Protein AF-A0A838DPP0-F1 (afdb_monomer)

Structure (mmCIF, N/CA/C/O backbone):
data_AF-A0A838DPP0-F1
#
_entry.id   AF-A0A838DPP0-F1
#
loop_
_atom_site.group_PDB
_atom_site.id
_atom_site.type_symbol
_atom_site.label_atom_id
_atom_site.label_alt_id
_atom_site.label_comp_id
_atom_site.label_asym_id
_atom_site.label_entity_id
_atom_site.la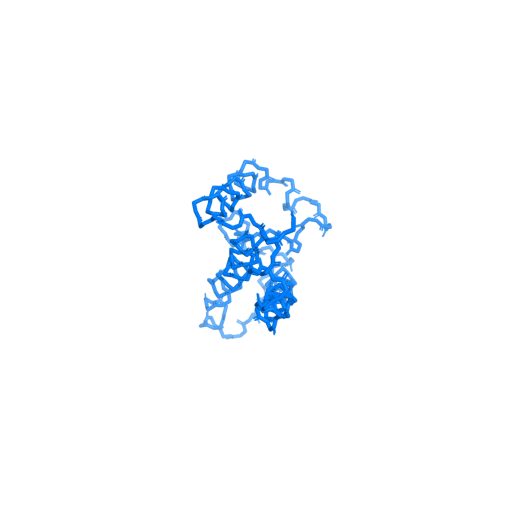bel_seq_id
_atom_site.pdbx_PDB_ins_code
_atom_site.Cartn_x
_atom_site.Cartn_y
_atom_site.Cartn_z
_atom_site.occupancy
_atom_site.B_iso_or_equiv
_atom_site.auth_seq_id
_atom_site.auth_comp_id
_atom_site.auth_asym_id
_atom_site.auth_atom_id
_atom_site.pdbx_PDB_model_num
ATOM 1 N N . MET A 1 1 ? -16.431 3.430 18.115 1.00 40.69 1 MET A N 1
ATOM 2 C CA . MET A 1 1 ? -15.647 3.061 19.314 1.00 40.69 1 MET A CA 1
ATOM 3 C C . MET A 1 1 ? -14.183 3.054 18.899 1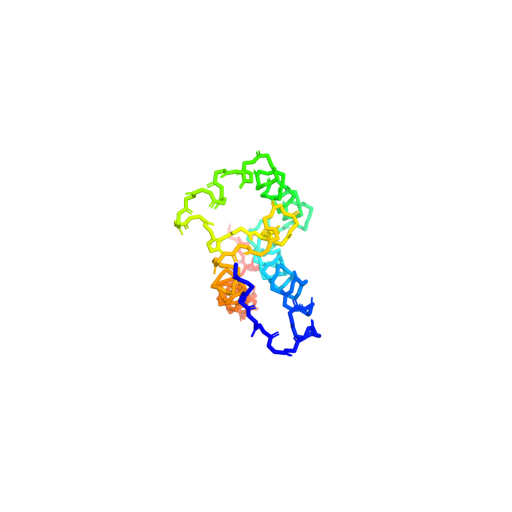.00 40.69 1 MET A C 1
ATOM 5 O O . MET A 1 1 ? -13.789 2.188 18.134 1.00 40.69 1 MET A O 1
ATOM 9 N N . PHE A 1 2 ? -13.438 4.107 19.255 1.00 46.22 2 PHE A N 1
ATOM 10 C CA . PHE A 1 2 ? -12.031 4.299 18.876 1.00 46.22 2 PHE A CA 1
ATOM 11 C C . PHE A 1 2 ? -11.211 3.087 19.335 1.00 46.22 2 PHE A C 1
ATOM 13 O O . PHE A 1 2 ? -11.202 2.787 20.529 1.00 46.22 2 PHE A O 1
ATOM 20 N N . PHE A 1 3 ? -10.513 2.407 18.425 1.00 51.88 3 PHE A N 1
ATOM 21 C CA . PHE A 1 3 ? -9.447 1.490 18.819 1.00 51.88 3 PHE A CA 1
ATOM 22 C C . PHE A 1 3 ? -8.356 2.357 19.457 1.00 51.88 3 PHE A C 1
ATOM 24 O O . PHE A 1 3 ? -7.605 3.048 18.770 1.00 51.88 3 PHE A O 1
ATOM 31 N N . GLN A 1 4 ? -8.377 2.436 20.787 1.00 54.22 4 GLN A N 1
ATOM 32 C CA . GLN A 1 4 ? -7.492 3.263 21.598 1.00 54.22 4 GLN A CA 1
ATOM 33 C C . GLN A 1 4 ? -6.074 2.695 21.509 1.00 54.22 4 GLN A C 1
ATOM 35 O O . GLN A 1 4 ? -5.616 1.976 22.398 1.00 54.22 4 GLN A O 1
ATOM 40 N N . ILE A 1 5 ? -5.341 3.037 20.444 1.00 57.16 5 ILE A N 1
ATOM 41 C CA . ILE A 1 5 ? -3.895 3.147 20.594 1.00 57.16 5 ILE A CA 1
ATOM 42 C C . ILE A 1 5 ? -3.709 4.193 21.685 1.00 57.16 5 ILE A C 1
ATOM 44 O O . ILE A 1 5 ? -3.933 5.379 21.461 1.00 57.16 5 ILE A O 1
ATOM 48 N N . LYS A 1 6 ? -3.328 3.731 22.878 1.00 64.62 6 LYS A N 1
ATOM 49 C CA . LYS A 1 6 ? -3.161 4.573 24.070 1.00 64.62 6 LYS A CA 1
ATOM 50 C C . LYS A 1 6 ? -2.191 5.745 23.837 1.00 64.62 6 LYS A C 1
ATOM 52 O O . LYS A 1 6 ? -2.216 6.713 24.581 1.00 64.62 6 LYS A O 1
ATOM 57 N N . ASN A 1 7 ? -1.372 5.658 22.783 1.00 78.12 7 ASN A N 1
ATOM 58 C CA . ASN A 1 7 ? -0.382 6.646 22.373 1.00 78.12 7 ASN A CA 1
ATOM 59 C C . ASN A 1 7 ? -0.773 7.336 21.046 1.00 78.12 7 ASN A C 1
ATOM 61 O O . ASN A 1 7 ? -0.521 6.770 19.975 1.00 78.12 7 ASN A O 1
ATOM 65 N N . PRO A 1 8 ? -1.307 8.573 21.069 1.00 79.62 8 PRO A N 1
ATOM 66 C CA . PRO A 1 8 ? -1.701 9.299 19.854 1.00 79.62 8 PRO A CA 1
ATOM 67 C C . PRO A 1 8 ? -0.526 9.541 18.896 1.00 79.62 8 PRO A C 1
ATOM 69 O O . PRO A 1 8 ? -0.705 9.542 17.679 1.00 79.62 8 PRO A O 1
ATOM 72 N N . LEU A 1 9 ? 0.694 9.655 19.431 1.00 84.06 9 LEU A N 1
ATOM 73 C CA . LEU A 1 9 ? 1.919 9.759 18.637 1.00 84.06 9 LEU A CA 1
ATOM 74 C C . LEU A 1 9 ? 2.144 8.519 17.765 1.00 84.06 9 LEU A C 1
ATOM 76 O O . LEU A 1 9 ? 2.412 8.648 16.575 1.00 84.06 9 LEU A O 1
ATOM 80 N N . LEU A 1 10 ? 1.985 7.318 18.328 1.00 83.62 10 LEU A N 1
ATOM 81 C CA . LEU A 1 10 ? 2.189 6.067 17.595 1.00 83.62 10 LEU A CA 1
ATOM 82 C C . LEU A 1 10 ? 1.147 5.896 16.481 1.00 83.62 10 LEU A C 1
ATOM 84 O O . LEU A 1 10 ? 1.486 5.490 15.372 1.00 83.62 10 LEU A O 1
ATOM 88 N N . ALA A 1 11 ? -0.110 6.252 16.755 1.00 82.44 11 ALA A N 1
ATOM 89 C CA . ALA A 1 11 ? -1.175 6.231 15.754 1.00 82.44 11 ALA A CA 1
ATOM 90 C C . ALA A 1 11 ? -0.911 7.224 14.605 1.00 82.44 11 ALA A C 1
ATOM 92 O O . ALA A 1 11 ? -1.125 6.899 13.431 1.00 82.44 11 ALA A O 1
ATOM 93 N N . GLY A 1 12 ? -0.393 8.412 14.935 1.00 85.06 12 GLY A N 1
ATOM 94 C CA . GLY A 1 12 ? 0.049 9.402 13.954 1.00 85.06 12 GLY A CA 1
ATOM 95 C C . GLY A 1 12 ? 1.186 8.880 13.076 1.00 85.06 12 GLY A C 1
ATOM 96 O O . GLY A 1 12 ? 1.099 8.963 11.853 1.00 85.06 12 GLY A O 1
ATOM 97 N N . GLN A 1 13 ? 2.206 8.260 13.679 1.00 88.88 13 GLN A N 1
ATOM 98 C CA . GLN A 1 13 ? 3.320 7.659 12.937 1.00 88.88 13 GLN A CA 1
ATOM 99 C C . GLN A 1 13 ? 2.839 6.541 12.005 1.00 88.88 13 GLN A C 1
ATOM 101 O O . GLN A 1 13 ? 3.148 6.562 10.818 1.00 88.88 13 GLN A O 1
ATOM 106 N N . LEU A 1 14 ? 2.014 5.608 12.491 1.00 88.06 14 LEU A N 1
ATOM 107 C CA . LEU A 1 14 ? 1.484 4.498 11.686 1.00 88.06 14 LEU A CA 1
ATOM 108 C C . LEU A 1 14 ? 0.610 4.953 10.512 1.00 88.06 14 LEU A C 1
ATOM 110 O O . LEU A 1 14 ? 0.561 4.267 9.492 1.00 88.06 14 LEU A O 1
ATOM 114 N N . THR A 1 15 ? -0.058 6.103 10.633 1.00 87.44 15 THR A N 1
ATOM 115 C CA . THR A 1 15 ? -0.877 6.670 9.551 1.00 87.44 15 THR A CA 1
ATOM 116 C C . THR A 1 15 ? -0.050 6.965 8.302 1.00 87.44 15 THR A C 1
ATOM 118 O O . THR A 1 15 ? -0.538 6.750 7.196 1.00 87.44 15 THR A O 1
ATOM 121 N N . TRP A 1 16 ? 1.194 7.413 8.474 1.00 86.44 16 TRP A N 1
ATOM 122 C CA . TRP A 1 16 ? 2.087 7.765 7.369 1.00 86.44 16 TRP A CA 1
ATOM 123 C C . TRP A 1 16 ? 3.103 6.671 7.067 1.00 86.44 16 TRP A C 1
ATOM 125 O O . TRP A 1 16 ? 3.364 6.373 5.903 1.00 86.44 16 TRP A O 1
ATOM 135 N N . LEU A 1 17 ? 3.654 6.046 8.105 1.00 90.81 17 LEU A N 1
ATOM 136 C CA . LEU A 1 17 ? 4.728 5.072 7.978 1.00 90.81 17 LEU A CA 1
ATOM 137 C C . LEU A 1 17 ? 4.272 3.845 7.192 1.00 90.81 17 LEU A C 1
ATOM 139 O O . LEU A 1 17 ? 4.953 3.469 6.246 1.00 90.81 17 LEU A O 1
ATOM 143 N N . ALA A 1 18 ? 3.112 3.267 7.517 1.00 92.62 18 ALA A N 1
ATOM 144 C CA . ALA A 1 18 ? 2.624 2.055 6.856 1.00 92.62 18 ALA A CA 1
ATOM 145 C C . ALA A 1 18 ? 2.445 2.220 5.328 1.00 92.62 18 ALA A C 1
ATOM 147 O O . ALA A 1 18 ? 3.073 1.462 4.583 1.00 92.62 18 ALA A O 1
ATOM 148 N N . PRO A 1 19 ? 1.680 3.210 4.817 1.00 92.25 19 PRO A N 1
ATOM 149 C CA . PRO A 1 19 ? 1.555 3.399 3.372 1.00 92.25 19 PRO A CA 1
ATOM 150 C C . PRO A 1 19 ? 2.876 3.817 2.713 1.00 92.25 19 PRO A C 1
ATOM 152 O O . PRO A 1 19 ? 3.154 3.388 1.596 1.00 92.25 19 PRO A O 1
ATOM 155 N N . THR A 1 20 ? 3.727 4.594 3.395 1.00 93.12 20 THR A N 1
ATOM 156 C CA . THR A 1 20 ? 5.040 4.992 2.855 1.00 93.12 20 THR A CA 1
ATOM 157 C C . THR A 1 20 ? 5.960 3.788 2.669 1.00 93.12 20 THR A C 1
ATOM 159 O O . THR A 1 20 ? 6.600 3.654 1.625 1.00 93.12 20 THR A O 1
ATOM 162 N N . PHE A 1 21 ? 6.008 2.885 3.651 1.00 94.69 21 PHE A N 1
ATOM 163 C CA . PHE A 1 21 ? 6.814 1.667 3.576 1.00 94.69 21 PHE A CA 1
ATOM 164 C C . PHE A 1 21 ? 6.343 0.766 2.436 1.00 94.69 21 PHE A C 1
ATOM 166 O O . PHE A 1 21 ? 7.156 0.272 1.653 1.00 94.69 21 PHE A O 1
ATOM 173 N N . TRP A 1 22 ? 5.024 0.620 2.299 1.00 95.81 22 TRP A N 1
ATOM 174 C CA . TRP A 1 22 ? 4.417 -0.162 1.231 1.00 95.81 22 TRP A CA 1
ATOM 175 C C . TRP A 1 22 ? 4.744 0.401 -0.155 1.00 95.81 22 TRP A C 1
ATOM 177 O O . TRP A 1 22 ? 5.254 -0.324 -1.009 1.00 95.81 22 TRP A O 1
ATOM 187 N N . LEU A 1 23 ? 4.530 1.706 -0.362 1.00 94.88 23 LEU A N 1
ATOM 188 C CA . LEU A 1 23 ? 4.833 2.385 -1.627 1.00 94.88 23 LEU A CA 1
ATOM 189 C C . LEU A 1 23 ? 6.325 2.329 -1.967 1.00 94.88 23 LEU A C 1
ATOM 191 O O . LEU A 1 23 ? 6.677 2.169 -3.132 1.00 94.88 23 LEU A O 1
ATOM 195 N N . THR A 1 24 ? 7.199 2.409 -0.962 1.00 95.25 24 THR A N 1
ATOM 196 C CA . THR A 1 24 ? 8.650 2.279 -1.152 1.00 95.25 24 THR A CA 1
ATOM 197 C C . THR A 1 24 ? 9.014 0.881 -1.648 1.00 95.25 24 THR A C 1
ATOM 199 O O . THR A 1 24 ? 9.674 0.749 -2.679 1.00 95.25 24 THR A O 1
ATOM 202 N N . GLY A 1 25 ? 8.550 -0.170 -0.964 1.00 94.75 25 GLY A N 1
ATOM 203 C CA . GLY A 1 25 ? 8.811 -1.553 -1.367 1.00 94.75 25 GLY A CA 1
ATOM 204 C C . GLY A 1 25 ? 8.257 -1.867 -2.757 1.00 94.75 25 GLY A C 1
ATOM 205 O O . GLY A 1 25 ? 8.979 -2.384 -3.613 1.00 94.75 25 GLY A O 1
ATOM 206 N N . ALA A 1 26 ? 7.004 -1.483 -3.012 1.00 95.56 26 ALA A N 1
ATOM 207 C CA . ALA A 1 26 ? 6.359 -1.659 -4.309 1.00 95.56 26 ALA A CA 1
ATOM 208 C C . ALA A 1 26 ? 7.092 -0.888 -5.417 1.00 95.56 26 ALA A C 1
ATOM 210 O O . ALA A 1 26 ? 7.365 -1.445 -6.477 1.00 95.56 26 ALA A O 1
ATOM 211 N N . GLY A 1 27 ? 7.463 0.369 -5.167 1.00 96.00 27 GLY A N 1
ATOM 212 C CA . GLY A 1 27 ? 8.138 1.227 -6.139 1.00 96.00 27 GLY A CA 1
ATOM 213 C C . GLY A 1 27 ? 9.523 0.727 -6.530 1.00 96.00 27 GLY A C 1
ATOM 214 O O . GLY A 1 27 ? 9.853 0.729 -7.719 1.00 96.00 27 GLY A O 1
ATOM 215 N N . ILE A 1 28 ? 10.311 0.248 -5.559 1.00 94.88 28 ILE A N 1
ATOM 216 C CA . ILE A 1 28 ? 11.618 -0.371 -5.821 1.00 94.88 28 ILE A CA 1
ATOM 217 C C . ILE A 1 28 ? 11.428 -1.625 -6.674 1.00 94.88 28 ILE A C 1
ATOM 219 O O . ILE A 1 28 ? 12.063 -1.754 -7.721 1.00 94.88 28 ILE A O 1
ATOM 223 N N . LEU A 1 29 ? 10.538 -2.533 -6.265 1.00 94.56 29 LEU A N 1
ATOM 224 C CA . LEU A 1 29 ? 10.323 -3.789 -6.979 1.00 94.56 29 LEU A CA 1
ATOM 225 C C . LEU A 1 29 ? 9.818 -3.546 -8.410 1.00 94.56 29 LEU A C 1
ATOM 227 O O . LEU A 1 29 ? 10.363 -4.109 -9.358 1.00 94.56 29 LEU A O 1
ATOM 231 N N . LEU A 1 30 ? 8.843 -2.651 -8.588 1.00 95.12 30 LEU A N 1
ATOM 232 C CA . LEU A 1 30 ? 8.336 -2.257 -9.904 1.00 95.12 30 LEU A CA 1
ATOM 233 C C . LEU A 1 30 ? 9.425 -1.615 -10.764 1.00 95.12 30 LEU A C 1
ATOM 235 O O . LEU A 1 30 ? 9.532 -1.944 -11.941 1.00 95.12 30 LEU A O 1
ATOM 239 N N . ALA A 1 31 ? 10.272 -0.753 -10.199 1.00 94.50 31 ALA A N 1
ATOM 240 C CA . ALA A 1 31 ? 11.381 -0.161 -10.944 1.00 94.50 31 ALA A CA 1
ATOM 241 C C . ALA A 1 31 ? 12.397 -1.225 -11.396 1.00 94.50 31 ALA A C 1
ATOM 243 O O . ALA A 1 31 ? 12.908 -1.139 -12.512 1.00 94.50 31 ALA A O 1
ATOM 244 N N . LEU A 1 32 ? 12.656 -2.247 -10.572 1.00 91.31 32 LEU A N 1
ATOM 245 C CA . LEU A 1 32 ? 13.547 -3.366 -10.903 1.00 91.31 32 LEU A CA 1
ATOM 246 C C . LEU A 1 32 ? 12.960 -4.325 -11.944 1.00 91.31 32 LEU A C 1
ATOM 248 O O . LEU A 1 32 ? 13.721 -4.945 -12.691 1.00 91.31 32 LEU A O 1
ATOM 252 N N . VAL A 1 33 ? 11.638 -4.495 -11.969 1.00 91.12 33 VAL A N 1
ATOM 253 C CA . VAL A 1 33 ? 10.936 -5.360 -12.930 1.00 91.12 33 VAL A CA 1
ATOM 254 C C . VAL A 1 33 ? 10.756 -4.646 -14.267 1.00 91.12 33 VAL A C 1
ATOM 256 O O . VAL A 1 33 ? 11.121 -5.193 -15.303 1.00 91.12 33 VAL A O 1
ATOM 259 N N . LEU A 1 34 ? 10.257 -3.410 -14.245 1.00 91.88 34 LEU A N 1
ATOM 260 C CA . LEU A 1 34 ? 9.987 -2.605 -15.440 1.00 91.88 34 LEU A CA 1
ATOM 261 C C . LEU A 1 34 ? 11.246 -1.954 -16.023 1.00 91.88 34 LEU A C 1
ATOM 263 O O . LEU A 1 34 ? 11.186 -1.384 -17.107 1.00 91.88 34 LEU A O 1
ATOM 267 N N . ARG A 1 35 ? 12.365 -1.977 -15.284 1.00 89.88 35 ARG A N 1
ATOM 268 C CA . ARG A 1 35 ? 13.623 -1.288 -15.625 1.00 89.88 35 ARG A CA 1
ATOM 269 C C . ARG A 1 35 ? 13.437 0.218 -15.892 1.00 89.88 35 ARG A C 1
ATOM 271 O O . ARG A 1 35 ? 14.235 0.836 -16.585 1.00 89.88 35 ARG A O 1
ATOM 278 N N . SER A 1 36 ? 12.391 0.824 -15.325 1.00 91.19 36 SER A N 1
ATOM 279 C CA . SER A 1 36 ? 12.016 2.225 -15.543 1.00 91.19 36 SER A CA 1
ATOM 280 C C . SER A 1 36 ? 11.422 2.833 -14.276 1.00 91.19 36 SER A C 1
ATOM 282 O O . SER A 1 36 ? 10.392 2.385 -13.763 1.00 91.19 36 SER A O 1
ATOM 284 N N . ARG A 1 37 ? 12.059 3.900 -13.780 1.00 91.56 37 ARG A N 1
ATOM 285 C CA . ARG A 1 37 ? 11.573 4.657 -12.614 1.00 91.56 37 ARG A CA 1
ATOM 286 C C . ARG A 1 37 ? 10.273 5.397 -12.933 1.00 91.56 37 ARG A C 1
ATOM 288 O O . ARG A 1 37 ? 9.371 5.423 -12.102 1.00 91.56 37 ARG A O 1
ATOM 295 N N . ALA A 1 38 ? 10.165 5.944 -14.145 1.00 94.62 38 ALA A N 1
ATOM 296 C CA . ALA A 1 38 ? 8.977 6.663 -14.596 1.00 94.62 38 ALA A CA 1
ATOM 297 C C . ALA A 1 38 ? 7.757 5.732 -14.685 1.00 94.62 38 ALA A C 1
ATOM 299 O O . ALA A 1 38 ? 6.696 6.055 -14.158 1.00 94.62 38 ALA A O 1
ATOM 300 N N . SER A 1 39 ? 7.926 4.542 -15.273 1.00 94.19 39 SER A N 1
ATOM 301 C CA . SER A 1 39 ? 6.849 3.550 -15.384 1.00 94.19 39 SER A CA 1
ATOM 302 C C . SER A 1 39 ? 6.414 3.027 -14.014 1.00 94.19 39 SER A C 1
ATOM 304 O O . SER A 1 39 ? 5.220 2.892 -13.769 1.00 94.19 39 SER A O 1
ATOM 306 N N . SER A 1 40 ? 7.363 2.802 -13.096 1.00 96.00 40 SER A N 1
ATOM 307 C CA . SER A 1 40 ? 7.057 2.440 -11.704 1.00 96.00 40 SER A CA 1
ATOM 308 C C . SER A 1 40 ? 6.185 3.501 -11.018 1.00 96.00 40 SER A C 1
ATOM 310 O O . SER A 1 40 ? 5.125 3.181 -10.479 1.00 96.00 40 SER A O 1
ATOM 312 N N . GLY A 1 41 ? 6.574 4.778 -11.118 1.00 95.50 41 GLY A N 1
ATOM 313 C CA . GLY A 1 41 ? 5.798 5.891 -10.567 1.00 95.50 41 GLY A CA 1
ATOM 314 C C . GLY A 1 41 ? 4.391 5.996 -11.161 1.00 95.50 41 GLY A C 1
ATOM 315 O O . GLY A 1 41 ? 3.429 6.177 -10.417 1.00 95.50 41 GLY A O 1
ATOM 316 N N . ALA A 1 42 ? 4.252 5.815 -12.478 1.00 96.56 42 ALA A N 1
ATOM 317 C CA . ALA A 1 42 ? 2.954 5.831 -13.151 1.00 96.56 42 ALA A CA 1
ATOM 318 C C . ALA A 1 42 ? 2.025 4.717 -12.642 1.00 96.56 42 ALA A C 1
ATOM 320 O O . ALA A 1 42 ? 0.872 4.986 -12.310 1.00 96.56 42 ALA A O 1
ATOM 321 N N . VAL A 1 43 ? 2.535 3.488 -12.503 1.00 96.56 43 VAL A N 1
ATOM 322 C CA . VAL A 1 43 ? 1.759 2.353 -11.977 1.00 96.56 43 VAL A CA 1
ATOM 323 C C . VAL A 1 43 ? 1.299 2.619 -10.544 1.00 96.56 43 VAL A C 1
ATOM 325 O O . VAL A 1 43 ? 0.120 2.439 -10.241 1.00 96.56 43 VAL A O 1
ATOM 328 N N . LEU A 1 44 ? 2.189 3.098 -9.669 1.00 95.31 44 LEU A N 1
ATOM 329 C CA . LEU A 1 44 ? 1.815 3.447 -8.294 1.00 95.31 44 LEU A CA 1
ATOM 330 C C . LEU A 1 44 ? 0.779 4.577 -8.243 1.00 95.31 44 LEU A C 1
ATOM 332 O O . LEU A 1 44 ? -0.160 4.512 -7.448 1.00 95.31 44 LEU A O 1
ATOM 336 N N . GLY A 1 45 ? 0.908 5.579 -9.115 1.00 94.12 45 GLY A N 1
ATOM 337 C CA . GLY A 1 45 ? -0.081 6.643 -9.274 1.00 94.12 45 GLY A CA 1
ATOM 338 C C . GLY A 1 45 ? -1.452 6.102 -9.685 1.00 94.12 45 GLY A C 1
ATOM 339 O O . GLY A 1 45 ? -2.459 6.460 -9.077 1.00 94.12 45 GLY A O 1
ATOM 340 N N . CYS A 1 46 ? -1.506 5.180 -10.649 1.00 95.38 46 CYS A N 1
ATOM 341 C CA . CYS A 1 46 ? -2.748 4.519 -11.053 1.00 95.38 46 CYS A CA 1
ATOM 342 C C . CYS A 1 46 ? -3.374 3.707 -9.912 1.00 95.38 46 CYS A C 1
ATOM 344 O O . CYS A 1 46 ? -4.584 3.790 -9.712 1.00 95.38 46 CYS A O 1
ATOM 346 N N . VAL A 1 47 ? -2.573 2.967 -9.136 1.00 93.25 47 VAL A N 1
ATOM 347 C CA . VAL A 1 47 ? -3.056 2.240 -7.946 1.00 93.25 47 VAL A CA 1
ATOM 348 C C . VAL A 1 47 ? -3.670 3.208 -6.937 1.00 93.25 47 VAL A C 1
ATOM 350 O O . VAL A 1 47 ? -4.746 2.944 -6.401 1.00 93.25 47 VAL A O 1
ATOM 353 N N . TRP A 1 48 ? -3.024 4.350 -6.705 1.00 91.06 48 TRP A N 1
ATOM 354 C CA . TRP A 1 48 ? -3.545 5.370 -5.803 1.00 91.06 48 TRP A CA 1
ATOM 355 C C . TRP A 1 48 ? -4.869 5.967 -6.295 1.00 91.06 48 TRP A C 1
ATOM 357 O O . TRP A 1 48 ? -5.836 5.997 -5.534 1.00 91.06 48 TRP A O 1
ATOM 367 N N . ILE A 1 49 ? -4.947 6.374 -7.569 1.00 93.62 49 ILE A N 1
ATOM 368 C CA . ILE A 1 49 ? -6.180 6.899 -8.182 1.00 93.62 49 ILE A CA 1
ATOM 369 C C . ILE A 1 49 ? -7.300 5.856 -8.112 1.00 93.62 49 ILE A C 1
ATOM 371 O O . ILE A 1 49 ? -8.434 6.188 -7.775 1.00 93.62 49 ILE A O 1
ATOM 375 N N . PHE A 1 50 ? -6.992 4.587 -8.376 1.00 93.75 50 PHE A N 1
ATOM 376 C CA . PHE A 1 50 ? -7.962 3.503 -8.277 1.00 93.75 50 PHE A CA 1
ATOM 377 C C . PHE A 1 50 ? -8.536 3.389 -6.858 1.00 93.75 50 PHE A C 1
ATOM 379 O O . PHE A 1 50 ? -9.753 3.365 -6.680 1.00 93.75 50 PHE A O 1
ATOM 386 N N . GLN A 1 51 ? -7.688 3.399 -5.828 1.00 91.56 51 GLN A N 1
ATOM 387 C CA . GLN A 1 51 ? -8.164 3.354 -4.442 1.00 91.56 51 GLN A CA 1
ATOM 388 C C . GLN A 1 51 ? -8.930 4.616 -4.026 1.00 91.56 51 GLN A C 1
ATOM 390 O O . GLN A 1 51 ? -9.861 4.522 -3.230 1.00 91.56 51 GLN A O 1
ATOM 395 N N . LEU A 1 52 ? -8.570 5.781 -4.569 1.00 90.62 52 LEU A N 1
ATOM 396 C CA . LEU A 1 52 ? -9.295 7.037 -4.370 1.00 90.62 52 LEU A CA 1
ATOM 397 C C . LEU A 1 52 ? -10.722 6.949 -4.939 1.00 90.62 52 LEU A C 1
ATOM 399 O O . LEU A 1 52 ? -11.687 7.260 -4.240 1.00 90.62 52 LEU A O 1
ATOM 403 N N . VAL A 1 53 ? -10.869 6.491 -6.184 1.00 93.81 53 VAL A N 1
ATOM 404 C CA . VAL A 1 53 ? -12.174 6.382 -6.860 1.00 93.81 53 VAL A CA 1
ATOM 405 C C . VAL A 1 53 ? -13.054 5.319 -6.200 1.00 93.81 53 VAL A C 1
ATOM 407 O O . VAL A 1 53 ? -14.237 5.553 -5.967 1.00 93.81 53 VAL A O 1
ATOM 410 N N . PHE A 1 54 ? -12.476 4.173 -5.835 1.00 92.56 54 PHE A N 1
ATOM 411 C CA . PHE A 1 54 ? -13.208 3.031 -5.282 1.00 92.56 54 PHE A CA 1
ATOM 412 C C . PHE A 1 54 ? -13.156 2.940 -3.749 1.00 92.56 54 PHE A C 1
ATOM 414 O O 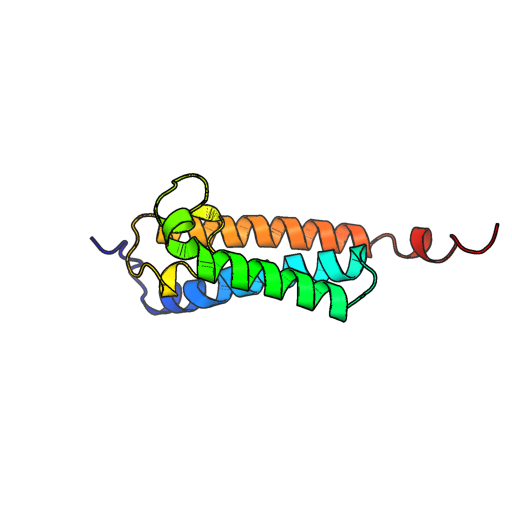. PHE A 1 54 ? -13.433 1.879 -3.192 1.00 92.56 54 PHE A O 1
ATOM 421 N N . HIS A 1 55 ? -12.840 4.025 -3.037 1.00 90.12 55 HIS A N 1
ATOM 422 C CA . HIS A 1 55 ? -12.654 4.016 -1.577 1.00 90.12 55 HIS A CA 1
ATOM 423 C C . HIS A 1 55 ? -13.821 3.368 -0.805 1.00 90.12 55 HIS A C 1
ATOM 425 O O . HIS A 1 55 ? -13.594 2.621 0.147 1.00 90.12 55 HIS A O 1
ATOM 431 N N . GLY A 1 56 ? -15.069 3.588 -1.239 1.00 89.62 56 GLY A N 1
ATOM 432 C CA . GLY A 1 56 ? -16.255 2.971 -0.633 1.00 89.62 56 GLY A CA 1
ATOM 433 C C . GLY A 1 56 ? -16.275 1.444 -0.761 1.00 89.62 56 GLY A C 1
ATOM 434 O O . GLY A 1 56 ? -16.641 0.752 0.187 1.00 89.62 56 GLY A O 1
ATOM 435 N N . TYR A 1 57 ? -15.802 0.906 -1.890 1.00 90.94 57 TYR A N 1
ATOM 436 C CA . TYR A 1 57 ? -15.649 -0.537 -2.092 1.00 90.94 57 TYR A CA 1
ATOM 437 C C . TYR A 1 57 ? -14.589 -1.120 -1.154 1.00 90.94 57 TYR A C 1
ATOM 439 O O . TYR A 1 57 ? -14.823 -2.157 -0.533 1.00 90.94 57 TYR A O 1
ATOM 447 N N . PHE A 1 58 ? -13.456 -0.424 -1.004 1.00 90.69 58 PHE A N 1
ATOM 448 C CA . PHE A 1 58 ? -12.379 -0.839 -0.105 1.00 90.69 58 PHE A CA 1
ATOM 449 C C . PHE A 1 58 ? -12.817 -0.853 1.362 1.00 90.69 58 PHE A C 1
ATOM 451 O O . PHE A 1 58 ? -12.464 -1.776 2.095 1.00 90.69 58 PHE A O 1
ATOM 458 N N . ALA A 1 59 ? -13.600 0.144 1.782 1.00 89.12 59 ALA A N 1
ATOM 459 C CA . ALA A 1 59 ? -14.131 0.232 3.138 1.00 89.12 59 ALA A CA 1
ATOM 460 C C . ALA A 1 59 ? -15.252 -0.790 3.407 1.00 89.12 59 ALA A C 1
ATOM 462 O O . ALA A 1 59 ? -15.343 -1.316 4.517 1.00 89.12 59 ALA A O 1
ATOM 463 N N . GLY A 1 60 ? -16.087 -1.082 2.405 1.00 89.94 60 GLY A N 1
ATOM 464 C CA . GLY A 1 60 ? -17.249 -1.963 2.536 1.00 89.94 60 GLY A CA 1
ATOM 465 C C . GLY A 1 60 ? -16.945 -3.463 2.488 1.00 89.94 60 GLY A C 1
ATOM 466 O O . GLY A 1 60 ? -17.736 -4.247 3.004 1.00 89.94 60 GLY A O 1
ATOM 467 N N . ASN A 1 61 ? -15.812 -3.880 1.910 1.00 90.62 61 ASN A N 1
ATOM 468 C CA . ASN A 1 61 ? -15.475 -5.298 1.746 1.00 90.62 61 ASN A CA 1
ATOM 469 C C . ASN A 1 61 ? -14.323 -5.731 2.662 1.00 90.62 61 ASN A C 1
ATOM 471 O O . ASN A 1 61 ? -13.198 -5.248 2.550 1.00 90.62 61 ASN A O 1
ATOM 475 N N . GLY A 1 62 ? -14.578 -6.712 3.534 1.00 89.44 62 GLY A N 1
ATOM 476 C CA . GLY A 1 62 ? -13.609 -7.170 4.541 1.00 89.44 62 GLY A CA 1
ATOM 477 C C . GLY A 1 62 ? -12.261 -7.637 3.978 1.00 89.44 62 GLY A C 1
ATOM 478 O O . GLY A 1 62 ? -11.230 -7.448 4.612 1.00 89.44 62 GLY A O 1
ATOM 479 N N . TRP A 1 63 ? -12.239 -8.190 2.763 1.00 89.38 63 TRP A N 1
ATOM 480 C CA . TRP A 1 63 ? -11.013 -8.693 2.135 1.00 89.38 63 TRP A CA 1
ATOM 481 C C . TRP A 1 63 ? -10.163 -7.597 1.469 1.00 89.38 63 TRP A C 1
ATOM 483 O O . TRP A 1 63 ? -8.957 -7.774 1.306 1.00 89.38 63 TRP A O 1
ATOM 493 N N . THR A 1 64 ? -10.757 -6.455 1.102 1.00 91.06 64 THR A N 1
ATOM 494 C CA . THR A 1 64 ? -10.031 -5.305 0.529 1.00 91.06 64 THR A CA 1
ATOM 495 C C . THR A 1 64 ? -9.524 -4.342 1.589 1.00 91.06 64 THR A C 1
ATOM 497 O O . THR A 1 64 ? -8.548 -3.632 1.350 1.00 91.06 64 THR A O 1
ATOM 500 N N . GLN A 1 65 ? -10.168 -4.320 2.760 1.00 91.44 65 GLN A N 1
ATOM 501 C CA . GLN A 1 65 ? -9.800 -3.461 3.885 1.00 91.44 65 GLN A CA 1
ATOM 502 C C . GLN A 1 65 ? -8.302 -3.514 4.234 1.00 91.44 65 GLN A C 1
ATOM 504 O O . GLN A 1 65 ? -7.744 -2.440 4.442 1.00 91.44 65 GLN A O 1
ATOM 509 N N . PRO A 1 66 ? -7.607 -4.673 4.243 1.00 91.12 66 PRO A N 1
ATOM 510 C CA . PRO A 1 66 ? -6.162 -4.746 4.492 1.00 91.12 66 PRO A CA 1
ATOM 511 C C . PRO A 1 66 ? -5.287 -3.956 3.512 1.00 91.12 66 PRO A C 1
ATOM 513 O O . PRO A 1 66 ? -4.239 -3.446 3.888 1.00 91.12 66 PRO A O 1
ATOM 516 N N . TRP A 1 67 ? -5.733 -3.813 2.264 1.00 88.38 67 TRP A N 1
ATOM 517 C CA . TRP A 1 67 ? -4.948 -3.246 1.160 1.00 88.38 67 TRP A CA 1
ATOM 518 C C . TRP A 1 67 ? -5.239 -1.765 0.908 1.00 88.38 67 TRP A C 1
ATOM 520 O O . TRP A 1 67 ? -4.709 -1.164 -0.030 1.00 88.38 67 TRP A O 1
ATOM 530 N N . PHE A 1 68 ? -6.098 -1.168 1.733 1.00 90.62 68 PHE A N 1
ATOM 531 C CA . PHE A 1 68 ? -6.510 0.216 1.582 1.00 90.62 68 PHE A CA 1
ATOM 532 C C . PHE A 1 68 ? -5.436 1.173 2.127 1.00 90.62 68 PHE A C 1
ATOM 534 O O . PHE A 1 68 ? -5.345 1.417 3.332 1.00 90.62 68 PHE A O 1
ATOM 541 N N . LEU A 1 69 ? -4.611 1.728 1.238 1.00 86.31 69 LEU A N 1
ATOM 542 C CA . LEU A 1 69 ? -3.414 2.509 1.577 1.00 86.31 69 LEU A CA 1
ATOM 543 C C . LEU A 1 69 ? -3.746 3.691 2.500 1.00 86.31 69 LEU A C 1
ATOM 545 O O . LEU A 1 69 ? -3.154 3.861 3.569 1.00 86.31 69 LEU A O 1
ATOM 549 N N . PHE A 1 70 ? -4.769 4.464 2.138 1.00 82.25 70 PHE A N 1
ATOM 550 C CA . PHE A 1 70 ? -5.143 5.698 2.830 1.00 82.25 70 PHE A CA 1
ATOM 551 C C . PHE A 1 70 ? -6.471 5.587 3.593 1.00 82.25 70 PHE A C 1
ATOM 553 O O . PHE A 1 70 ? -7.248 6.536 3.626 1.00 82.25 70 PHE A O 1
ATOM 560 N N . ALA A 1 71 ? -6.708 4.460 4.278 1.00 83.62 71 ALA A N 1
ATOM 561 C CA . ALA A 1 71 ? -7.920 4.245 5.081 1.00 83.62 71 ALA A CA 1
ATOM 562 C C . ALA A 1 71 ? -8.219 5.380 6.087 1.00 83.62 71 ALA A C 1
ATOM 564 O O . ALA A 1 71 ? -9.374 5.763 6.247 1.00 83.62 71 ALA A O 1
ATOM 565 N N . THR A 1 72 ? -7.194 5.976 6.719 1.00 82.75 72 THR A N 1
ATOM 566 C CA . THR A 1 72 ? -7.369 7.123 7.639 1.00 82.75 72 THR A CA 1
ATOM 567 C C . THR A 1 72 ? -8.045 8.326 6.970 1.00 82.75 72 THR A C 1
ATOM 569 O O . THR A 1 72 ? -8.801 9.024 7.635 1.00 82.75 72 THR A O 1
ATOM 572 N N . LEU A 1 73 ? -7.769 8.582 5.686 1.00 83.56 73 LEU A N 1
ATOM 573 C CA . LEU A 1 73 ? -8.252 9.776 4.985 1.00 83.56 73 LEU A CA 1
ATOM 574 C C . LEU A 1 73 ? -9.752 9.691 4.678 1.00 83.56 73 LEU A C 1
ATOM 576 O O . LEU A 1 73 ? -10.458 10.685 4.798 1.00 83.56 73 LEU A O 1
ATOM 580 N N . TYR A 1 74 ? -10.235 8.502 4.312 1.00 80.25 74 TYR A N 1
ATOM 581 C CA . TYR A 1 74 ? -11.614 8.303 3.850 1.00 80.25 74 TYR A CA 1
ATOM 582 C C . TYR A 1 74 ? -12.528 7.684 4.904 1.00 80.25 74 TYR A C 1
ATOM 584 O O . TYR A 1 74 ? -13.746 7.808 4.819 1.00 80.25 74 TYR A O 1
ATOM 592 N N . THR A 1 75 ? -11.969 6.973 5.883 1.00 82.94 75 THR A N 1
ATOM 593 C CA . THR A 1 75 ? -12.751 6.243 6.888 1.00 82.94 75 THR A CA 1
ATOM 594 C C . THR A 1 75 ? -12.104 6.384 8.271 1.00 82.94 75 THR A C 1
ATOM 596 O O . THR A 1 75 ? -11.612 5.407 8.849 1.00 82.94 75 THR A O 1
ATOM 599 N N . PRO A 1 76 ? -12.058 7.612 8.823 1.00 79.00 76 PRO A N 1
ATOM 600 C CA . PRO A 1 76 ? -11.468 7.846 10.133 1.00 79.00 76 PRO A CA 1
ATOM 601 C C . PRO A 1 76 ? -12.210 7.042 11.209 1.00 79.00 76 PRO A C 1
ATOM 603 O O . PRO A 1 76 ? -13.436 7.032 11.272 1.00 79.00 76 PRO A O 1
ATOM 606 N N . GLY A 1 77 ? -11.458 6.346 12.064 1.00 78.06 77 GLY A N 1
ATOM 607 C CA . GLY A 1 77 ? -12.026 5.535 13.146 1.00 78.06 77 GLY A CA 1
ATOM 608 C C . GLY A 1 77 ? -12.616 4.189 12.712 1.00 78.06 77 GLY A C 1
ATOM 609 O O . GLY A 1 77 ? -13.322 3.564 13.505 1.00 78.06 77 GLY A O 1
ATOM 610 N N . ALA A 1 78 ? -12.326 3.729 11.489 1.00 84.00 78 ALA A N 1
ATOM 611 C CA . ALA A 1 78 ? -12.718 2.403 11.027 1.00 84.00 78 ALA A CA 1
ATOM 612 C C . ALA A 1 78 ? -12.242 1.293 11.992 1.00 84.00 78 ALA A C 1
ATOM 614 O O . ALA A 1 78 ? -11.084 1.308 12.421 1.00 84.00 78 ALA A O 1
ATOM 615 N N . PRO A 1 79 ? -13.083 0.289 12.306 1.00 85.88 79 PRO A N 1
ATOM 616 C CA . PRO A 1 79 ? -12.720 -0.779 13.241 1.00 85.88 79 PRO A CA 1
ATOM 617 C C . PRO A 1 79 ? -11.553 -1.638 12.729 1.00 85.88 79 PRO A C 1
ATOM 619 O O . PRO A 1 79 ? -10.769 -2.152 13.521 1.00 85.88 79 PRO A O 1
ATOM 622 N N . PHE A 1 80 ? -11.392 -1.740 11.407 1.00 87.69 80 PHE A N 1
ATOM 623 C CA . PHE A 1 80 ? -10.311 -2.478 10.748 1.00 87.69 80 PHE A CA 1
ATOM 624 C C . PHE A 1 80 ? -8.998 -1.687 10.630 1.00 87.69 80 PHE A C 1
ATOM 626 O O . PHE A 1 80 ? -8.031 -2.195 10.062 1.00 87.69 80 PHE A O 1
ATOM 633 N N . TRP A 1 81 ? -8.936 -0.446 11.132 1.00 89.00 81 TRP A N 1
ATOM 634 C CA . TRP A 1 81 ? -7.804 0.455 10.897 1.00 89.00 81 TRP A CA 1
ATOM 635 C C . TRP A 1 81 ? -6.465 -0.159 11.316 1.00 89.00 81 TRP A C 1
ATOM 637 O O . TRP A 1 81 ? -5.518 -0.143 10.536 1.00 89.00 81 TRP A O 1
ATOM 647 N N . LEU A 1 82 ? -6.385 -0.750 12.513 1.00 88.12 82 LEU A N 1
ATOM 648 C CA . LEU A 1 82 ? -5.124 -1.322 12.992 1.00 88.12 82 LEU A CA 1
ATOM 649 C C . LEU A 1 82 ? -4.704 -2.540 12.165 1.00 88.12 82 LEU A C 1
ATOM 651 O O . LEU A 1 82 ? -3.536 -2.648 11.800 1.00 88.12 82 LEU A O 1
ATOM 655 N N . ALA A 1 83 ? -5.654 -3.422 11.845 1.00 90.31 83 ALA A N 1
ATOM 656 C CA . ALA A 1 83 ? -5.399 -4.592 11.012 1.00 90.31 83 ALA A CA 1
ATOM 657 C C . ALA A 1 83 ? -4.846 -4.173 9.642 1.00 90.31 83 ALA A C 1
ATOM 659 O O . ALA A 1 83 ? 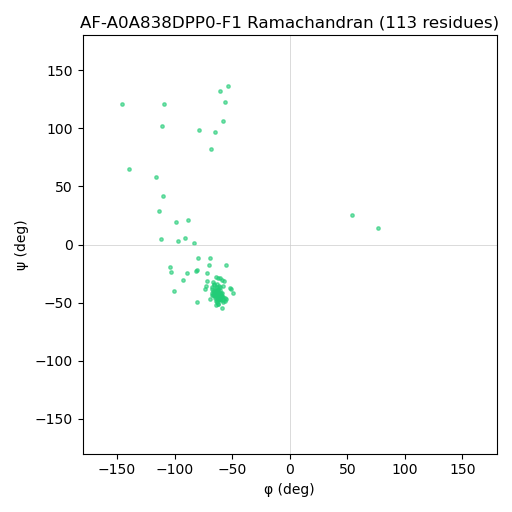-3.814 -4.680 9.218 1.00 90.31 83 ALA A O 1
ATOM 660 N N . ASN A 1 84 ? -5.446 -3.157 9.017 1.00 93.25 84 ASN A N 1
ATOM 661 C CA . ASN A 1 84 ? -4.936 -2.572 7.780 1.00 93.25 84 ASN A CA 1
ATOM 662 C C . ASN A 1 84 ? -3.484 -2.075 7.913 1.00 93.25 84 ASN A C 1
ATOM 664 O O . ASN A 1 84 ? -2.661 -2.377 7.055 1.00 93.25 84 ASN A O 1
ATOM 668 N N . ARG A 1 85 ? -3.126 -1.354 8.987 1.00 92.81 85 ARG A N 1
ATOM 669 C CA . ARG A 1 85 ? -1.744 -0.858 9.158 1.00 92.81 85 ARG A CA 1
ATOM 670 C C . ARG A 1 85 ? -0.727 -1.981 9.306 1.00 92.81 85 ARG A C 1
ATOM 672 O O . ARG A 1 85 ? 0.357 -1.881 8.737 1.00 92.81 85 ARG A O 1
ATOM 679 N N . LEU A 1 86 ? -1.071 -3.032 10.043 1.00 92.75 86 LEU A N 1
ATOM 680 C CA . LEU A 1 86 ? -0.194 -4.188 10.215 1.00 92.75 86 LEU A CA 1
ATOM 681 C C . LEU A 1 86 ? -0.008 -4.947 8.900 1.00 92.75 86 LEU A C 1
ATOM 683 O O . LEU A 1 86 ? 1.124 -5.257 8.542 1.00 92.75 86 LEU A O 1
ATOM 687 N N . GLU A 1 87 ? -1.083 -5.159 8.148 1.00 94.31 87 GLU A N 1
ATOM 688 C CA . GLU A 1 87 ? -1.038 -5.826 6.843 1.00 94.31 87 GLU A CA 1
ATOM 689 C C . GLU A 1 87 ? -0.209 -5.036 5.823 1.00 94.31 87 GLU A C 1
ATOM 691 O O . GLU A 1 87 ? 0.648 -5.601 5.140 1.00 94.31 87 GLU A O 1
ATOM 696 N N . LEU A 1 88 ? -0.360 -3.708 5.773 1.00 94.62 88 LEU A N 1
ATOM 697 C CA . LEU A 1 88 ? 0.482 -2.848 4.933 1.00 94.62 88 LEU A CA 1
ATOM 698 C C . LEU A 1 88 ? 1.970 -2.946 5.306 1.00 94.62 88 LEU A C 1
ATOM 700 O O . LEU A 1 88 ? 2.819 -2.970 4.419 1.00 94.62 88 LEU A O 1
ATOM 704 N N . ILE A 1 89 ? 2.306 -3.037 6.595 1.00 95.25 89 ILE A N 1
ATOM 705 C CA . ILE A 1 89 ? 3.699 -3.207 7.036 1.00 95.25 89 ILE A CA 1
ATOM 706 C C . ILE A 1 89 ? 4.226 -4.596 6.666 1.00 95.25 89 ILE A C 1
ATOM 708 O O . ILE A 1 89 ? 5.319 -4.701 6.112 1.00 95.25 89 ILE A O 1
ATOM 712 N N . ILE A 1 90 ? 3.465 -5.658 6.936 1.00 95.75 90 ILE A N 1
ATOM 713 C CA . ILE A 1 90 ? 3.857 -7.039 6.614 1.00 95.75 90 ILE A CA 1
ATOM 714 C C . ILE A 1 90 ? 4.118 -7.166 5.112 1.00 95.75 90 ILE A C 1
ATOM 716 O O . ILE A 1 90 ? 5.166 -7.653 4.690 1.00 95.75 90 ILE A O 1
ATOM 720 N N . THR A 1 91 ? 3.201 -6.660 4.295 1.00 95.75 91 THR A N 1
ATOM 721 C CA . THR A 1 91 ? 3.324 -6.708 2.836 1.00 95.75 91 THR A CA 1
ATOM 722 C C . THR A 1 91 ? 4.465 -5.828 2.329 1.00 95.75 91 THR A C 1
ATOM 724 O O . THR A 1 91 ? 5.198 -6.252 1.437 1.00 95.75 91 THR A O 1
ATOM 727 N N . ALA A 1 92 ? 4.713 -4.665 2.940 1.00 95.56 92 ALA A N 1
ATOM 728 C CA . ALA A 1 92 ? 5.894 -3.854 2.648 1.00 95.56 92 ALA A CA 1
ATOM 729 C C . ALA A 1 92 ? 7.202 -4.614 2.912 1.00 95.56 92 ALA A C 1
ATOM 731 O O . ALA A 1 92 ? 8.108 -4.585 2.080 1.00 95.56 92 ALA A O 1
ATOM 732 N N . LEU A 1 93 ? 7.300 -5.328 4.038 1.00 96.50 93 LEU A N 1
ATOM 733 C CA . LEU A 1 93 ? 8.475 -6.138 4.370 1.00 96.50 93 LEU A CA 1
ATOM 734 C C . LEU A 1 93 ? 8.689 -7.268 3.358 1.00 96.50 93 LEU A C 1
ATOM 736 O O . LEU A 1 93 ? 9.821 -7.492 2.934 1.00 96.50 93 LEU A O 1
ATOM 740 N N . VAL A 1 94 ? 7.616 -7.933 2.918 1.00 96.75 94 VAL A N 1
ATOM 741 C CA . VAL A 1 94 ? 7.683 -8.959 1.863 1.00 96.75 94 VAL A CA 1
ATOM 742 C C . VAL A 1 94 ? 8.176 -8.362 0.543 1.00 96.75 94 VAL A C 1
ATOM 744 O O . VAL A 1 94 ? 9.070 -8.925 -0.090 1.00 96.75 94 VAL A O 1
ATOM 747 N N . LEU A 1 95 ? 7.652 -7.200 0.140 1.00 95.81 95 LEU A N 1
ATOM 748 C CA . LEU A 1 95 ? 8.074 -6.508 -1.083 1.00 95.81 95 LEU A CA 1
ATOM 749 C C . LEU A 1 95 ? 9.542 -6.075 -1.020 1.00 95.81 95 LEU A C 1
ATOM 751 O O . LEU A 1 95 ? 10.275 -6.244 -1.993 1.00 95.81 95 LEU A O 1
ATOM 755 N N . LEU A 1 96 ? 9.993 -5.560 0.125 1.00 94.94 96 LEU A N 1
ATOM 756 C CA . LEU A 1 96 ? 11.389 -5.184 0.344 1.00 94.94 96 LEU A CA 1
ATOM 757 C C . LEU A 1 96 ? 12.314 -6.404 0.350 1.00 94.94 96 LEU A C 1
ATOM 759 O O . LEU A 1 96 ? 13.387 -6.350 -0.247 1.00 94.94 96 LEU A O 1
ATOM 763 N N . ALA A 1 97 ? 11.900 -7.518 0.958 1.00 95.44 97 ALA A N 1
ATOM 764 C CA . ALA A 1 97 ? 12.649 -8.771 0.917 1.00 95.44 97 ALA A CA 1
ATOM 765 C C . ALA A 1 97 ? 12.766 -9.313 -0.518 1.00 95.44 97 ALA A C 1
ATOM 767 O O . ALA A 1 97 ? 13.846 -9.734 -0.935 1.00 95.44 97 ALA A O 1
ATOM 768 N N . ALA A 1 98 ? 11.687 -9.238 -1.302 1.00 94.25 98 ALA A N 1
ATOM 769 C CA . ALA A 1 98 ? 11.703 -9.595 -2.717 1.00 94.25 98 ALA A CA 1
ATOM 770 C C . ALA A 1 98 ? 12.626 -8.667 -3.524 1.00 94.25 98 ALA A C 1
ATOM 772 O O . ALA A 1 98 ? 13.450 -9.141 -4.305 1.00 94.25 98 ALA A O 1
ATOM 773 N N . ALA A 1 99 ? 12.547 -7.353 -3.305 1.00 92.25 99 ALA A N 1
ATOM 774 C CA . ALA A 1 99 ? 13.421 -6.381 -3.955 1.00 92.25 99 ALA A CA 1
ATOM 775 C C . ALA A 1 99 ? 14.899 -6.628 -3.615 1.00 92.25 99 ALA A C 1
ATOM 777 O O . ALA A 1 99 ? 15.752 -6.618 -4.502 1.00 92.25 99 ALA A O 1
ATOM 778 N N . TRP A 1 100 ? 15.196 -6.918 -2.349 1.00 92.31 100 TRP A N 1
ATOM 779 C CA . TRP A 1 100 ? 16.526 -7.294 -1.883 1.00 92.31 100 TRP A CA 1
ATOM 780 C C . TRP A 1 100 ? 17.042 -8.560 -2.574 1.00 92.31 100 TRP A C 1
ATOM 782 O O . TRP A 1 100 ? 18.179 -8.592 -3.046 1.00 92.31 100 TRP A O 1
ATOM 792 N N . TRP A 1 101 ? 16.198 -9.585 -2.700 1.00 91.75 101 TRP A N 1
ATOM 793 C CA . TRP A 1 101 ? 16.534 -10.803 -3.437 1.00 91.75 101 TRP A CA 1
ATOM 794 C C . TRP A 1 101 ? 16.848 -10.526 -4.915 1.00 91.75 101 TRP A C 1
ATOM 796 O O . TRP A 1 101 ? 17.832 -11.042 -5.450 1.00 91.75 101 TRP A O 1
ATOM 806 N N . PHE A 1 102 ? 16.054 -9.669 -5.566 1.00 87.62 102 PHE A N 1
ATOM 807 C CA . PHE A 1 102 ? 16.300 -9.235 -6.944 1.00 87.62 102 PHE A CA 1
ATOM 808 C C . PHE A 1 102 ? 17.629 -8.48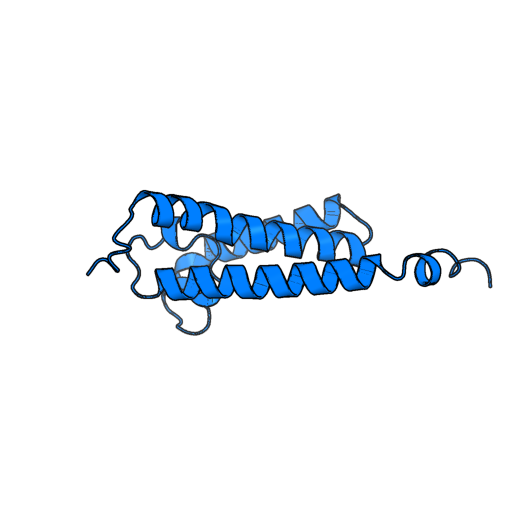7 -7.097 1.00 87.62 102 PHE A C 1
ATOM 810 O O . PHE A 1 102 ? 18.336 -8.699 -8.081 1.00 87.62 102 PHE A O 1
ATOM 817 N N . LEU A 1 103 ? 17.984 -7.642 -6.128 1.00 88.00 103 LEU A N 1
ATOM 818 C CA . LEU A 1 103 ? 19.230 -6.873 -6.136 1.00 88.00 103 LEU A CA 1
ATOM 819 C C . LEU A 1 103 ? 20.479 -7.727 -5.890 1.00 88.00 103 LEU A C 1
ATOM 821 O O . LEU A 1 103 ? 21.555 -7.342 -6.332 1.00 88.00 103 LEU A O 1
ATOM 825 N N . ARG A 1 104 ? 20.357 -8.884 -5.225 1.00 86.19 104 ARG A N 1
ATOM 826 C CA . ARG A 1 104 ? 21.489 -9.788 -4.955 1.00 86.19 104 ARG A CA 1
ATOM 827 C C . ARG A 1 104 ? 22.046 -10.507 -6.184 1.00 86.19 104 ARG A C 1
ATOM 829 O O . ARG A 1 104 ? 23.162 -10.997 -6.106 1.00 86.19 104 ARG A O 1
ATOM 836 N N . ASN A 1 105 ? 21.308 -10.566 -7.295 1.00 76.38 105 ASN A N 1
ATOM 837 C CA . ASN A 1 105 ? 21.739 -11.249 -8.522 1.00 76.38 105 ASN A CA 1
ATOM 838 C C . ASN A 1 105 ? 21.908 -10.266 -9.702 1.00 76.38 105 ASN A C 1
ATOM 840 O O . ASN A 1 105 ? 21.233 -10.428 -10.724 1.00 76.38 105 ASN A O 1
ATOM 844 N N . PRO A 1 106 ? 22.757 -9.226 -9.592 1.00 65.19 106 PRO A N 1
ATOM 845 C CA . PRO A 1 106 ? 22.910 -8.232 -10.656 1.00 65.19 106 PRO A CA 1
ATOM 846 C C . PRO A 1 106 ? 23.529 -8.845 -11.922 1.00 65.19 106 PRO A C 1
ATOM 848 O O . PRO A 1 106 ? 23.127 -8.522 -13.037 1.00 65.19 106 PRO A O 1
ATOM 851 N N . GLU A 1 107 ? 24.442 -9.798 -11.750 1.00 62.78 107 GLU A N 1
ATOM 852 C CA . GLU A 1 107 ? 25.224 -10.443 -12.808 1.00 62.78 107 GLU A CA 1
ATOM 853 C C . GLU A 1 107 ? 24.388 -11.234 -13.830 1.00 62.78 107 GLU A C 1
ATOM 855 O O . GLU A 1 107 ? 24.664 -11.161 -15.023 1.00 62.78 107 GLU A O 1
ATOM 860 N N . ARG A 1 108 ? 23.277 -11.877 -13.437 1.00 57.81 108 ARG A N 1
ATOM 861 C CA . ARG A 1 108 ? 22.392 -12.580 -14.396 1.00 57.81 108 ARG A CA 1
ATOM 862 C C . ARG A 1 108 ? 21.615 -11.651 -15.337 1.00 57.81 108 ARG A C 1
ATOM 864 O O . ARG A 1 108 ? 20.984 -12.143 -16.267 1.00 57.81 108 ARG A O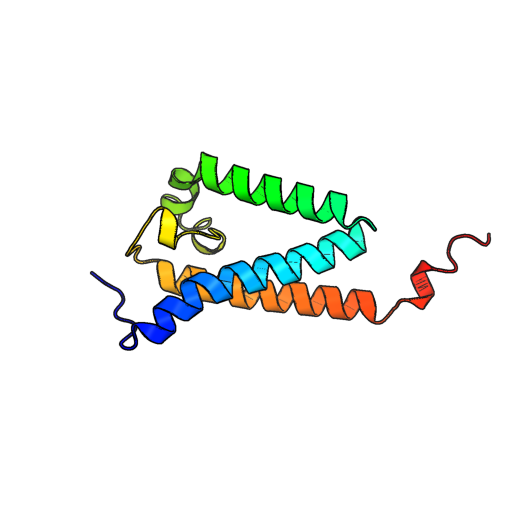 1
ATOM 871 N N . ARG A 1 109 ? 21.586 -10.337 -15.088 1.00 58.59 109 ARG A N 1
ATOM 872 C CA . ARG A 1 109 ? 20.779 -9.383 -15.872 1.00 58.59 109 ARG A CA 1
ATOM 873 C C . ARG A 1 109 ? 21.576 -8.540 -16.862 1.00 58.59 109 ARG A C 1
ATOM 875 O O . ARG A 1 109 ? 20.946 -8.016 -17.774 1.00 58.59 109 ARG A O 1
ATOM 882 N N . PHE A 1 110 ? 22.894 -8.418 -16.694 1.00 56.94 110 PHE A N 1
ATOM 883 C CA . PHE A 1 110 ? 23.750 -7.626 -17.588 1.00 56.94 110 PHE A CA 1
ATOM 884 C C . PHE A 1 110 ? 24.376 -8.449 -18.728 1.00 56.94 110 PHE A C 1
ATOM 886 O O . PHE A 1 110 ? 24.525 -7.917 -19.814 1.00 56.94 110 PHE A O 1
ATOM 893 N N . PHE A 1 111 ? 24.648 -9.746 -18.545 1.00 58.91 111 PHE A N 1
ATOM 894 C CA . PHE A 1 111 ? 25.254 -10.608 -19.584 1.00 58.91 111 PHE A CA 1
ATOM 895 C C . PHE A 1 111 ? 24.239 -11.283 -20.531 1.00 58.91 111 PHE A C 1
ATOM 897 O O . PHE A 1 111 ? 24.519 -12.320 -21.124 1.00 58.91 111 PHE A O 1
ATOM 904 N N . GLY A 1 112 ? 23.023 -10.743 -20.637 1.00 56.31 112 GLY A N 1
ATOM 905 C CA . GLY A 1 112 ? 21.961 -11.293 -21.491 1.00 56.31 112 GLY A CA 1
ATOM 906 C C . GLY A 1 112 ? 21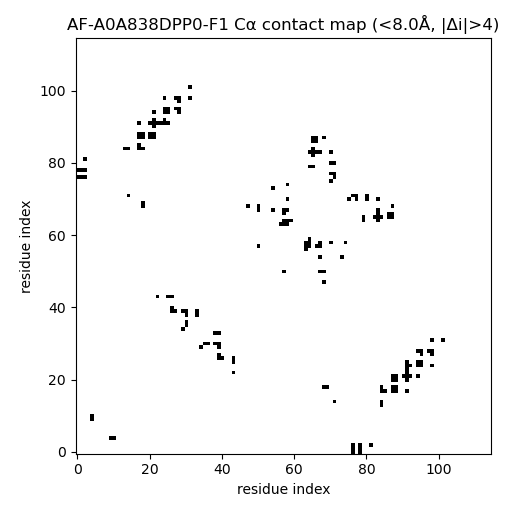.929 -10.733 -22.916 1.00 56.31 112 GLY A C 1
ATOM 907 O O . GLY A 1 112 ? 20.981 -11.031 -23.634 1.00 56.31 112 GLY A O 1
ATOM 908 N N . GLU A 1 113 ? 22.902 -9.900 -23.295 1.00 58.88 113 GLU A N 1
ATOM 909 C CA . GLU A 1 113 ? 22.939 -9.185 -24.582 1.00 58.88 113 GLU A CA 1
ATOM 910 C C . GLU A 1 113 ? 24.073 -9.675 -25.514 1.00 58.88 113 GLU A C 1
ATOM 912 O O . GLU A 1 113 ? 24.212 -9.151 -26.614 1.00 58.88 113 GLU A O 1
ATOM 917 N N . ASP A 1 114 ? 24.823 -10.720 -25.125 1.00 58.44 114 ASP A N 1
ATOM 918 C CA . ASP A 1 114 ? 26.037 -11.179 -25.830 1.00 58.44 114 ASP A CA 1
ATOM 919 C C . ASP A 1 114 ? 25.922 -12.579 -26.491 1.00 58.44 114 ASP A C 1
ATOM 921 O O . ASP A 1 114 ? 26.926 -13.285 -26.619 1.00 58.44 114 ASP A O 1
ATOM 925 N N . VAL A 1 115 ? 24.727 -13.017 -26.912 1.00 49.06 115 VAL A N 1
ATOM 926 C CA . VAL A 1 115 ? 24.543 -14.246 -27.728 1.00 49.06 115 VAL A CA 1
ATOM 927 C C . VAL A 1 115 ? 23.759 -13.999 -29.004 1.00 49.06 115 VAL A C 1
ATOM 929 O O . VAL A 1 115 ? 22.685 -13.364 -28.925 1.00 49.06 115 VAL A O 1
#

Sequence (115 aa):
MFFQIKNPLLAGQLTWLAPTFWLTGAGILLALVLRSRASSGAVLGCVWIFQLVFHGYFAGNGWTQPWFLFATLYTPGAPFWLANRLELIITALVLLAAAWWFLRNPERRFFGEDV

Radius of gyration: 17.0 Å; Cα contacts (8 Å, |Δi|>4): 100; chains: 1; bounding box: 43×24×52 Å

pLDDT: mean 85.79, std 12.97, range [40.69, 96.75]

Secondary structure (DSSP, 8-state):
-----S-HHHHHHHHHHHHHHHHHHHHHHHHHHHS-HHHHHHHHHHHHHHHHHTHHHHHH-TTTGGG-TTHHHHSTT-TTHHHHHHHHHHHHHHHHHHHHHHHT--HHHHTTS--

Mean predicted aligned error: 6.8 Å

Foldseek 3Di:
DAPCPVDVVVVVCLQPVLLVLLLVLQQLLCCLVVVDSVVSVVVVVVVVVVCVVCVVVLLVDPVSVLVNSNCCVPPNRRPCVVVNSVSSNVNSVVSNVVSVVSVVPPPVPPPPPPD

Solvent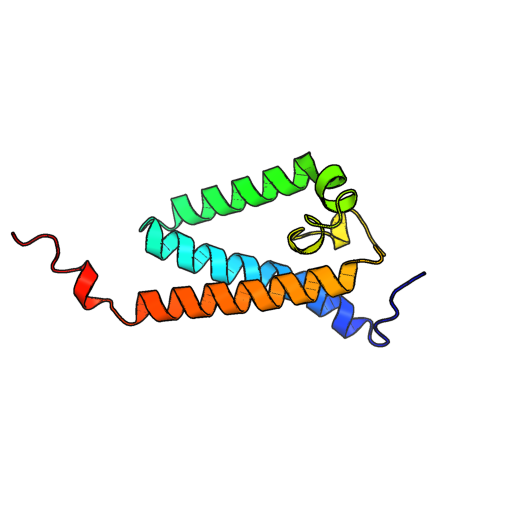-accessible surface area (backbone atoms only — not comparable to full-atom values): 6423 Å² total; per-residue (Å²): 122,73,82,72,63,91,45,67,67,60,54,54,48,47,64,51,47,21,42,51,45,26,52,50,18,50,40,52,35,37,20,68,71,69,73,29,64,68,60,23,51,52,52,53,50,50,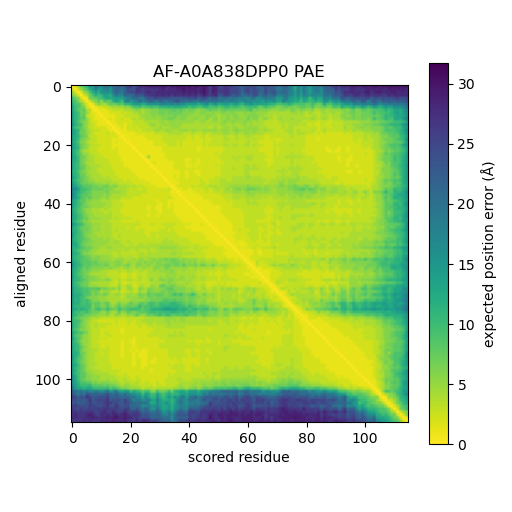54,50,51,49,50,64,77,42,41,68,58,29,72,72,33,82,85,40,36,41,73,43,68,60,44,68,82,81,44,70,70,45,88,60,50,66,60,17,40,52,44,28,41,54,52,16,53,52,32,38,52,50,35,51,59,59,62,73,51,57,70,78,68,68,72,74,79,82,126